Protein AF-A0AA37K7Q9-F1 (afdb_monomer)

Foldseek 3Di:
DDPVVVVVVVVVVVVVVVCCVVPPAPDDDLLPAAEEEEDEQDDPLLVLQVVQLVVLVRDNYEYEYQQHDNVVVVVCVVPDPHHYDYDPHRPDLCSCVPDPVCVVRVPHHHHYYYSRPHDDPPDDSCVSVVVPDD

Radius of gyration: 17.42 Å; Cα contacts (8 Å, |Δi|>4): 157; chains: 1; bounding box: 38×37×41 Å

pLDDT: mean 93.73, std 6.98, range [57.12, 98.81]

Secondary structure (DSSP, 8-state):
--HHHHHHHHHHHHHHHHHHHHS--S--SGGGS-EEEEESS--HHHHHHHHHHHHTT---EEEEE-S---HHHHHHHHH-SSEEEE-SS--GGGHHHHSTTHHHHTTS--EEEETT-PPPTTS-TTHHHHHH--

Mean predicted aligned error: 4.62 Å

Sequence (134 aa):
MSIFKTLTCNIGSYYYFLREIISPSLIRDAKEIPIIINNFNRLTTLRLLTETLTACGYTNIYILDNASTYPPLLEYYKTCPFTVFHLNQNLGFKALWESPLKKRFCNDYYIYTDSDVIPSDYCPKDFIDYFLKN

Solvent-accessible surface area (backbone atoms only — not comparable to full-atom values): 7872 Å² total; per-residue (Å²): 133,61,68,70,58,56,52,53,50,51,53,51,50,52,50,52,55,52,45,42,74,79,56,59,72,87,72,87,50,58,57,66,41,38,37,40,29,46,32,63,69,57,46,70,43,31,50,52,32,54,52,52,42,43,76,49,67,45,73,43,52,34,38,36,34,36,45,57,80,45,65,72,46,58,56,45,63,76,70,51,97,54,56,70,46,78,37,96,51,68,55,66,97,48,37,58,71,79,36,82,54,29,79,75,50,68,82,52,75,60,46,78,44,58,36,71,71,58,82,57,93,85,53,65,69,56,54,56,48,62,70,66,60,125

Nearest PDB structures (foldseek):
  8vh8-assembly3_C  TM=4.321E-01  e=1.829E-02  Pasteurella multocida
  8vh8-assembly4_D  TM=4.097E-01  e=9.401E-03  Pasteurella multocida
  8vh8-assembly1_A  TM=4.206E-01  e=2.089E-02  Pasteurella multocida
  3lou-assembly1_A  TM=6.012E-01  e=7.101E-01  Burkholderia mallei ATCC 23344
  4uvh-assembly1_D  TM=3.704E-01  e=8.899E+00  Mycobacterium tuberculosis H37Rv

Organism: NCBI:txid46503

Structure (mmCIF, N/CA/C/O backbone):
data_AF-A0AA37K7Q9-F1
#
_entry.id   AF-A0AA37K7Q9-F1
#
loop_
_atom_site.group_PDB
_atom_site.id
_atom_site.type_symbol
_atom_site.label_atom_id
_atom_site.label_alt_id
_atom_site.label_comp_id
_atom_site.label_asym_id
_atom_site.label_entity_id
_atom_site.label_seq_id
_atom_site.pdbx_PDB_ins_code
_atom_site.Cartn_x
_atom_site.Cartn_y
_atom_site.Cartn_z
_atom_site.occupancy
_atom_site.B_iso_or_equiv
_atom_site.auth_seq_id
_atom_site.auth_comp_id
_atom_site.auth_asym_id
_atom_site.auth_atom_id
_atom_site.pdbx_PDB_model_num
ATOM 1 N N . MET A 1 1 ? 13.366 28.673 19.946 1.00 58.59 1 MET A N 1
ATOM 2 C CA . MET A 1 1 ? 12.796 27.314 20.101 1.00 58.59 1 MET A CA 1
ATOM 3 C C . MET A 1 1 ? 12.665 27.044 21.602 1.00 58.59 1 MET A C 1
ATOM 5 O O . MET A 1 1 ? 13.666 27.177 22.288 1.00 58.59 1 MET A O 1
ATOM 9 N N . SER A 1 2 ? 11.462 26.813 22.139 1.00 76.69 2 SER A N 1
ATOM 10 C CA . SER A 1 2 ? 11.224 26.757 23.599 1.00 76.69 2 SER A CA 1
ATOM 11 C C . SER A 1 2 ? 11.864 25.521 24.252 1.00 76.69 2 SER A C 1
ATOM 13 O O . SER A 1 2 ? 11.675 24.415 23.752 1.00 76.69 2 SER A O 1
ATOM 15 N N . ILE A 1 3 ? 12.566 25.697 25.378 1.00 76.31 3 ILE A N 1
ATOM 16 C CA . ILE A 1 3 ? 13.225 24.635 26.175 1.00 76.31 3 ILE A CA 1
ATOM 17 C C . ILE A 1 3 ? 12.259 23.482 26.502 1.00 76.31 3 ILE A C 1
ATOM 19 O O . ILE A 1 3 ? 12.634 22.312 26.441 1.00 76.31 3 ILE A O 1
ATOM 23 N N . PHE A 1 4 ? 10.986 23.799 26.755 1.00 73.12 4 PHE A N 1
ATOM 24 C CA . PHE A 1 4 ? 9.930 22.813 27.004 1.00 73.12 4 PHE A CA 1
ATOM 25 C C . PHE A 1 4 ? 9.680 21.879 25.812 1.00 73.12 4 PHE A C 1
ATOM 27 O O . PHE A 1 4 ? 9.416 20.689 25.995 1.00 73.12 4 PHE A O 1
ATOM 34 N N . LYS A 1 5 ? 9.795 22.392 24.582 1.00 75.31 5 LYS A N 1
ATOM 35 C CA . LYS A 1 5 ? 9.646 21.584 23.365 1.00 75.31 5 LYS A CA 1
ATOM 36 C C . LYS A 1 5 ? 10.817 20.610 23.220 1.00 75.31 5 LYS A C 1
ATOM 38 O O . LYS A 1 5 ? 10.605 19.448 22.910 1.00 75.31 5 LYS A O 1
ATOM 43 N N . THR A 1 6 ? 12.036 21.056 23.516 1.00 78.44 6 THR A N 1
ATOM 44 C CA . THR A 1 6 ? 13.223 20.190 23.483 1.00 78.44 6 THR A CA 1
ATOM 45 C C . THR A 1 6 ? 13.133 19.073 24.525 1.00 78.44 6 THR A C 1
ATOM 47 O O . THR A 1 6 ? 13.386 17.916 24.205 1.00 78.44 6 THR A O 1
ATOM 50 N N . LEU A 1 7 ? 12.709 19.391 25.752 1.00 80.31 7 LEU A N 1
ATOM 51 C CA . LEU A 1 7 ? 12.589 18.401 26.824 1.00 80.31 7 LEU A CA 1
ATOM 52 C C . LEU A 1 7 ? 11.539 17.324 26.507 1.00 80.31 7 LEU A C 1
ATOM 54 O O . LEU A 1 7 ? 11.808 16.135 26.654 1.00 80.31 7 LEU A O 1
ATOM 58 N N . THR A 1 8 ? 10.361 17.731 26.027 1.00 85.06 8 THR A N 1
ATOM 59 C CA . THR A 1 8 ? 9.290 16.796 25.640 1.00 85.06 8 THR A CA 1
ATOM 60 C C . THR A 1 8 ? 9.693 15.910 24.460 1.00 85.06 8 THR A C 1
ATOM 62 O O . THR A 1 8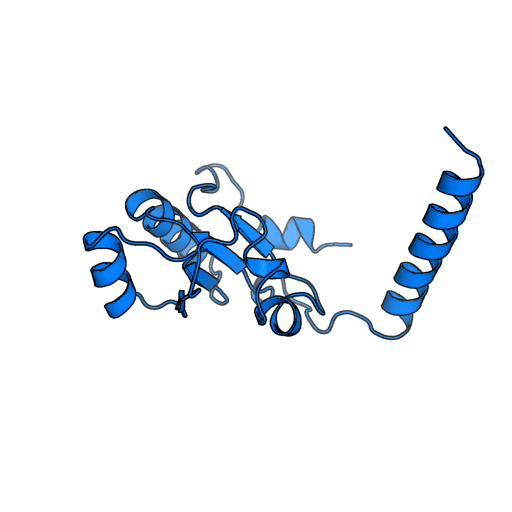 ? 9.438 14.706 24.494 1.00 85.06 8 THR A O 1
ATOM 65 N N . CYS A 1 9 ? 10.395 16.458 23.462 1.00 83.38 9 CYS A N 1
ATOM 66 C CA . CYS A 1 9 ? 10.970 15.669 22.369 1.00 83.38 9 CYS A CA 1
ATOM 67 C C . CYS A 1 9 ? 12.005 14.647 22.866 1.00 83.38 9 CYS A C 1
ATOM 69 O O . CYS A 1 9 ? 11.974 13.501 22.425 1.00 83.38 9 CYS A O 1
ATOM 71 N N . ASN A 1 10 ? 12.880 15.025 23.804 1.00 87.25 10 ASN A N 1
ATOM 72 C CA . ASN A 1 10 ? 13.909 14.127 24.339 1.00 87.25 10 ASN A CA 1
ATOM 73 C C . ASN A 1 10 ? 13.308 12.955 25.125 1.00 87.25 10 ASN A C 1
ATOM 75 O O . ASN A 1 10 ? 13.730 11.816 24.937 1.00 87.25 10 ASN A O 1
ATOM 79 N N . ILE A 1 11 ? 12.295 13.215 25.958 1.00 90.81 11 ILE A N 1
ATOM 80 C CA . ILE A 1 11 ? 11.577 12.163 26.696 1.00 90.81 11 ILE A CA 1
ATOM 81 C C . ILE A 1 11 ? 10.876 11.213 25.718 1.00 90.81 11 ILE A C 1
ATOM 83 O O . ILE A 1 11 ? 10.979 9.997 25.864 1.00 90.81 11 ILE A O 1
ATOM 87 N N . GLY A 1 12 ? 10.203 11.758 24.699 1.00 88.56 12 GLY A N 1
ATOM 88 C CA . GLY A 1 12 ? 9.560 10.955 23.659 1.00 88.56 12 GLY A CA 1
ATOM 89 C C . GLY A 1 12 ? 10.560 10.084 22.897 1.00 88.56 12 GLY A C 1
ATOM 90 O O . GLY A 1 12 ? 10.322 8.894 22.723 1.00 88.56 12 GLY A O 1
ATOM 91 N N . SER A 1 13 ? 11.703 10.651 22.503 1.00 89.50 13 SER A N 1
ATOM 92 C CA . SER A 1 13 ? 12.783 9.917 21.834 1.00 89.50 13 SER A CA 1
ATOM 93 C C . SER A 1 13 ? 13.301 8.760 22.695 1.00 89.50 13 SER A C 1
ATOM 95 O O . SER A 1 13 ? 13.351 7.620 22.237 1.00 89.50 13 SER A O 1
ATOM 97 N N . TYR A 1 14 ? 13.586 9.022 23.975 1.00 91.50 14 TYR A N 1
ATOM 98 C CA . TYR A 1 14 ? 14.049 7.992 24.905 1.00 91.50 14 TYR A CA 1
ATOM 99 C C . TYR A 1 14 ? 13.007 6.886 25.126 1.00 91.50 14 TYR A C 1
ATOM 101 O O . TYR A 1 14 ? 13.358 5.710 25.179 1.00 91.50 14 TYR A O 1
ATOM 109 N N . TYR A 1 15 ? 11.719 7.240 25.187 1.00 90.62 15 TYR A N 1
ATOM 110 C CA . TYR A 1 15 ? 10.629 6.265 25.238 1.00 90.62 15 TYR A CA 1
ATOM 111 C C . TYR A 1 15 ? 10.625 5.336 24.015 1.00 90.62 15 TYR A C 1
ATOM 113 O O . TYR A 1 15 ? 10.521 4.121 24.183 1.00 90.62 15 TYR A O 1
ATOM 121 N N . TYR A 1 16 ? 10.765 5.874 22.798 1.00 87.12 16 TYR A N 1
ATOM 122 C CA . TYR A 1 16 ? 10.807 5.051 21.585 1.00 87.12 16 TYR A CA 1
ATOM 123 C C . TYR A 1 16 ? 12.052 4.162 21.529 1.00 87.12 16 TYR A C 1
ATOM 125 O O . TYR A 1 16 ? 11.921 2.985 21.206 1.00 87.12 16 TYR A O 1
ATOM 133 N N . PHE A 1 17 ? 13.212 4.685 21.932 1.00 89.44 17 PHE A N 1
ATOM 134 C CA . PHE A 1 17 ? 14.445 3.905 22.048 1.00 89.44 17 PHE A CA 1
ATOM 135 C C . PHE A 1 17 ? 14.287 2.719 23.013 1.00 89.44 17 PHE A C 1
ATOM 137 O O . PHE A 1 17 ? 14.593 1.580 22.668 1.00 89.44 17 PHE A O 1
ATOM 144 N N . LEU A 1 18 ? 13.745 2.952 24.214 1.00 92.44 18 LEU A N 1
ATOM 145 C CA . LEU A 1 18 ? 13.491 1.871 25.171 1.00 92.44 18 LEU A CA 1
ATOM 146 C C . LEU A 1 18 ? 12.447 0.873 24.659 1.00 92.44 18 LEU A C 1
ATOM 148 O O . LEU A 1 18 ? 12.608 -0.331 24.851 1.00 92.44 18 LEU A O 1
ATOM 152 N N . ARG A 1 19 ? 11.385 1.352 24.002 1.00 87.44 19 ARG A N 1
ATOM 153 C CA . ARG A 1 19 ? 10.369 0.485 23.393 1.00 87.44 19 ARG A CA 1
ATOM 154 C C . ARG A 1 19 ? 10.986 -0.443 22.348 1.00 87.44 19 ARG A C 1
ATOM 156 O O . ARG A 1 19 ? 10.620 -1.611 22.325 1.00 87.44 19 ARG A O 1
ATOM 163 N N . GLU A 1 20 ? 11.900 0.051 21.520 1.00 86.81 20 GLU A N 1
ATOM 164 C CA . GLU A 1 20 ? 12.589 -0.753 20.505 1.00 86.81 20 GLU A CA 1
ATOM 165 C C . GLU A 1 20 ? 13.457 -1.854 21.132 1.00 86.81 20 GLU A C 1
ATOM 167 O O . GLU A 1 20 ? 13.436 -2.990 20.667 1.00 86.81 20 GLU A O 1
ATOM 172 N N . ILE A 1 21 ? 14.136 -1.563 22.248 1.00 89.19 21 ILE A N 1
ATOM 173 C CA . ILE A 1 21 ? 14.900 -2.572 23.003 1.00 89.19 21 ILE A CA 1
ATOM 174 C C . ILE A 1 21 ? 13.976 -3.646 23.598 1.00 89.19 21 ILE A C 1
ATOM 176 O O . ILE A 1 21 ? 14.298 -4.833 23.570 1.00 89.19 21 ILE A O 1
ATOM 180 N N . ILE A 1 22 ? 12.837 -3.239 24.166 1.00 91.69 22 ILE A N 1
ATOM 181 C CA . ILE A 1 22 ? 11.906 -4.143 24.865 1.00 91.69 22 ILE A CA 1
ATOM 182 C C . ILE A 1 22 ? 11.046 -4.948 23.878 1.00 91.69 22 ILE A C 1
ATOM 184 O O . ILE A 1 22 ? 10.609 -6.058 24.181 1.00 91.69 22 ILE A O 1
ATOM 188 N N . SER A 1 23 ? 10.751 -4.389 22.710 1.00 88.25 23 SER A N 1
ATOM 189 C CA . SER A 1 23 ? 9.870 -4.970 21.696 1.00 88.25 23 SER A CA 1
ATOM 190 C C . SER A 1 23 ? 10.467 -4.737 20.309 1.00 88.25 23 SER A C 1
ATOM 192 O O . SER A 1 23 ? 9.961 -3.892 19.564 1.00 88.25 23 SER A O 1
ATOM 194 N N . PRO A 1 24 ? 11.556 -5.453 19.973 1.00 88.81 24 PRO A N 1
ATOM 195 C CA . PRO A 1 24 ? 12.191 -5.325 18.671 1.00 88.81 24 PRO A CA 1
ATOM 196 C C . PRO A 1 24 ? 11.243 -5.778 17.561 1.00 88.81 24 PRO A C 1
ATOM 198 O O . PRO A 1 24 ? 10.361 -6.612 17.784 1.00 88.81 24 PRO A O 1
ATOM 201 N N . SER A 1 25 ? 11.468 -5.252 16.357 1.00 89.12 25 SER A N 1
ATOM 202 C CA . SER A 1 25 ? 10.727 -5.655 15.162 1.00 89.12 25 SER A CA 1
ATOM 203 C C . SER A 1 25 ? 10.787 -7.173 14.955 1.00 89.12 25 SER A C 1
ATOM 205 O O . SER A 1 25 ? 11.837 -7.811 15.126 1.00 89.12 25 SER A O 1
ATOM 207 N N . LEU A 1 26 ? 9.642 -7.749 14.592 1.00 89.12 26 LEU A N 1
ATOM 208 C CA . LEU A 1 26 ? 9.548 -9.148 14.180 1.00 89.12 26 LEU A CA 1
ATOM 209 C C . LEU A 1 26 ? 9.934 -9.327 12.710 1.00 89.12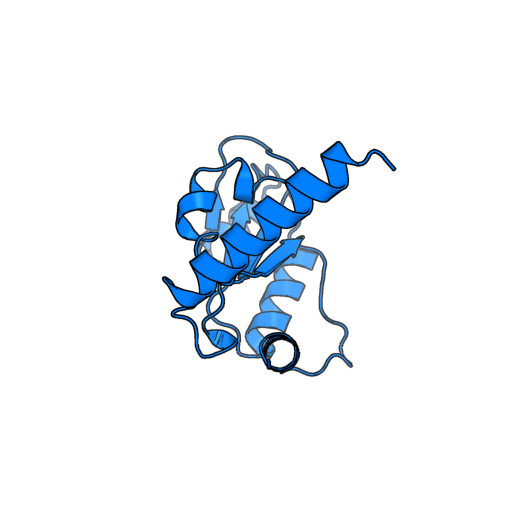 26 LEU A C 1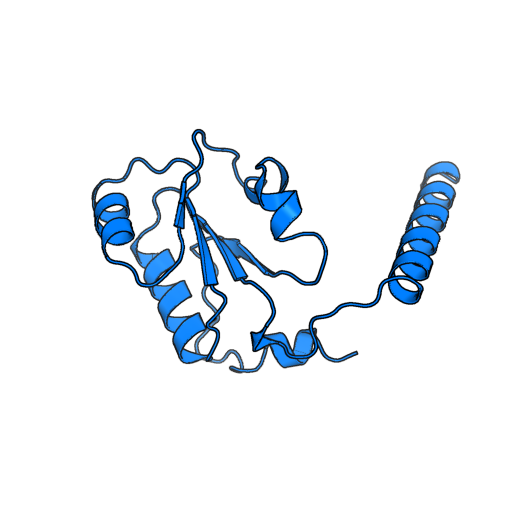
ATOM 211 O O . LEU A 1 26 ? 10.305 -10.433 12.324 1.00 89.12 26 LEU A O 1
ATOM 215 N N . ILE A 1 27 ? 9.868 -8.251 11.923 1.00 91.94 27 ILE A N 1
ATOM 216 C CA . ILE A 1 27 ? 10.200 -8.239 10.502 1.00 91.94 27 ILE A CA 1
ATOM 217 C C . ILE A 1 27 ? 11.720 -8.281 10.341 1.00 91.94 27 ILE A C 1
ATOM 219 O O . ILE A 1 27 ? 12.447 -7.447 10.889 1.00 91.94 27 ILE A O 1
ATOM 223 N N . ARG A 1 28 ? 12.209 -9.275 9.595 1.00 90.19 28 ARG A N 1
ATOM 224 C CA . ARG A 1 28 ? 13.651 -9.463 9.343 1.00 90.19 28 ARG A CA 1
ATOM 225 C C . ARG A 1 28 ? 14.033 -9.244 7.890 1.00 90.19 28 ARG A C 1
ATOM 227 O O . ARG A 1 28 ? 15.195 -8.951 7.620 1.00 90.19 28 ARG A O 1
ATOM 234 N N . ASP A 1 29 ? 13.067 -9.361 6.989 1.00 93.06 29 ASP A N 1
ATOM 235 C CA . ASP A 1 29 ? 13.262 -9.228 5.552 1.00 93.06 29 ASP A CA 1
ATOM 236 C C . ASP A 1 29 ? 12.416 -8.075 4.993 1.00 93.06 29 ASP A C 1
ATOM 238 O O . ASP A 1 29 ? 11.265 -7.867 5.383 1.00 93.06 29 ASP A O 1
ATOM 242 N N . ALA A 1 30 ? 12.976 -7.317 4.050 1.00 93.31 30 ALA A N 1
ATOM 243 C CA . ALA A 1 30 ? 12.293 -6.194 3.415 1.00 93.31 30 ALA A CA 1
ATOM 244 C C . ALA A 1 30 ? 10.988 -6.604 2.713 1.00 93.31 30 ALA A C 1
ATOM 246 O O . ALA A 1 30 ? 10.046 -5.812 2.641 1.00 93.31 30 ALA A O 1
ATOM 247 N N . LYS A 1 31 ? 10.909 -7.839 2.207 1.00 94.06 31 LYS A N 1
ATOM 248 C CA . LYS A 1 31 ? 9.725 -8.384 1.531 1.00 94.06 31 LYS A CA 1
ATOM 249 C C . LYS A 1 31 ? 8.584 -8.712 2.495 1.00 94.06 31 LYS A C 1
ATOM 251 O O . LYS A 1 31 ? 7.442 -8.814 2.048 1.00 94.06 31 LYS A O 1
ATOM 256 N N . GLU A 1 32 ? 8.861 -8.840 3.793 1.00 95.31 32 GLU A N 1
ATOM 257 C CA . GLU A 1 32 ? 7.835 -9.035 4.825 1.00 95.31 32 GLU A CA 1
ATOM 258 C C . GLU A 1 32 ? 7.114 -7.723 5.173 1.00 95.31 32 GLU A C 1
ATOM 260 O O . GLU A 1 32 ? 5.974 -7.760 5.647 1.00 95.31 32 GLU A O 1
ATOM 265 N N . ILE A 1 33 ? 7.733 -6.564 4.908 1.00 96.94 33 ILE A N 1
ATOM 266 C CA . ILE A 1 33 ? 7.161 -5.255 5.242 1.00 96.94 33 ILE A CA 1
ATOM 267 C C . ILE A 1 33 ? 5.859 -5.039 4.449 1.00 96.94 33 ILE A C 1
ATOM 269 O O . ILE A 1 33 ? 5.875 -5.067 3.215 1.00 96.94 33 ILE A O 1
ATOM 273 N N . PRO A 1 34 ? 4.715 -4.797 5.116 1.00 97.94 34 PRO A N 1
ATOM 274 C CA . PRO A 1 34 ? 3.464 -4.513 4.430 1.00 97.94 34 PRO A CA 1
ATOM 275 C C . PRO A 1 34 ? 3.534 -3.166 3.706 1.00 97.94 34 PRO A C 1
ATOM 277 O O . PRO A 1 34 ? 3.919 -2.152 4.294 1.00 97.94 34 PRO A O 1
ATOM 280 N N . ILE A 1 35 ? 3.094 -3.145 2.448 1.00 98.50 35 ILE A N 1
ATOM 281 C CA . ILE A 1 35 ? 2.958 -1.936 1.630 1.00 98.50 35 ILE A CA 1
ATOM 282 C C . ILE A 1 35 ? 1.478 -1.579 1.546 1.00 98.50 35 ILE A C 1
ATOM 284 O O . ILE A 1 35 ? 0.690 -2.307 0.948 1.00 98.50 35 ILE A O 1
ATOM 288 N N . ILE A 1 36 ? 1.095 -0.459 2.150 1.00 98.69 36 ILE A N 1
ATOM 289 C CA . ILE A 1 36 ? -0.272 0.049 2.175 1.00 98.69 36 ILE A CA 1
ATOM 290 C C . ILE A 1 36 ? -0.364 1.213 1.191 1.00 98.69 36 ILE A C 1
ATOM 292 O O . ILE A 1 36 ? 0.253 2.260 1.388 1.00 98.69 36 ILE A O 1
ATOM 296 N N . ILE A 1 37 ? -1.164 1.031 0.145 1.00 98.75 37 ILE A N 1
ATOM 297 C CA . ILE A 1 37 ? -1.383 2.028 -0.901 1.00 98.75 37 ILE A CA 1
ATOM 298 C C . ILE A 1 37 ? -2.696 2.756 -0.621 1.00 98.75 37 ILE A C 1
ATOM 300 O O . ILE A 1 37 ? -3.765 2.154 -0.721 1.00 98.75 37 ILE A O 1
ATOM 304 N N . ASN A 1 38 ? -2.637 4.046 -0.298 1.00 98.75 38 ASN A N 1
ATOM 305 C CA . ASN A 1 38 ? -3.826 4.890 -0.205 1.00 98.75 38 ASN A CA 1
ATOM 306 C C . ASN A 1 38 ? -4.311 5.253 -1.611 1.00 98.75 38 ASN A C 1
ATOM 308 O O . ASN A 1 38 ? -3.564 5.840 -2.399 1.00 98.75 38 ASN A O 1
ATOM 312 N N . ASN A 1 39 ? -5.560 4.918 -1.929 1.00 98.75 39 ASN A N 1
ATOM 313 C CA . ASN A 1 39 ? -6.127 5.186 -3.241 1.00 98.75 39 ASN A CA 1
ATOM 314 C C . ASN A 1 39 ? -7.488 5.879 -3.159 1.00 98.75 39 ASN A C 1
ATOM 316 O O . ASN A 1 39 ? -8.375 5.440 -2.435 1.00 98.75 39 ASN A O 1
ATOM 320 N N . PHE A 1 40 ? -7.678 6.917 -3.972 1.00 98.56 40 PHE A N 1
ATOM 321 C CA . PHE A 1 40 ? -8.975 7.551 -4.195 1.00 98.56 40 PHE A CA 1
ATOM 322 C C . PHE A 1 40 ? -9.154 7.826 -5.687 1.00 98.56 40 PHE A C 1
ATOM 324 O O . PHE A 1 40 ? -8.529 8.731 -6.241 1.00 98.56 40 PHE A O 1
ATOM 331 N N . ASN A 1 41 ? -10.015 7.051 -6.347 1.00 98.38 41 ASN A N 1
ATOM 332 C CA . ASN A 1 41 ? -10.363 7.218 -7.760 1.00 98.38 41 ASN A CA 1
ATOM 333 C C . ASN A 1 41 ? -9.176 7.155 -8.750 1.00 98.38 41 ASN A C 1
ATOM 335 O O . ASN A 1 41 ? -9.303 7.633 -9.880 1.00 98.38 41 ASN A O 1
ATOM 339 N N . ARG A 1 42 ? -8.035 6.540 -8.391 1.00 98.38 42 ARG A N 1
ATOM 340 C CA . ARG A 1 42 ? -6.936 6.278 -9.336 1.00 98.38 42 ARG A CA 1
ATOM 341 C C . ARG A 1 42 ? -6.898 4.808 -9.734 1.00 98.38 42 ARG A C 1
ATOM 343 O O . ARG A 1 42 ? -6.791 3.925 -8.892 1.00 98.38 42 ARG A O 1
ATOM 350 N N . LEU A 1 43 ? -6.984 4.552 -11.038 1.00 98.56 43 LEU A N 1
ATOM 351 C CA . LEU A 1 43 ? -6.879 3.205 -11.605 1.00 98.56 43 LEU A CA 1
ATOM 352 C C . LEU A 1 43 ? -5.537 2.994 -12.306 1.00 98.56 43 LEU A C 1
ATOM 354 O O . LEU A 1 43 ? -4.805 2.073 -11.966 1.00 98.56 43 LEU A O 1
ATOM 358 N N . THR A 1 44 ? -5.206 3.844 -13.278 1.00 98.38 44 THR A N 1
ATOM 359 C CA . THR A 1 44 ? -4.028 3.646 -14.135 1.00 98.38 44 THR A CA 1
ATOM 360 C C . THR A 1 44 ? -2.726 3.665 -13.342 1.00 98.38 44 THR A C 1
ATOM 362 O O . THR A 1 44 ? -1.910 2.761 -13.484 1.00 98.38 44 THR A O 1
ATOM 365 N N . THR A 1 45 ? -2.546 4.663 -12.475 1.00 98.38 45 THR A N 1
ATOM 366 C CA . THR A 1 45 ? -1.335 4.788 -11.653 1.00 98.38 45 THR A CA 1
ATOM 367 C C . THR A 1 45 ? -1.267 3.708 -10.582 1.00 98.38 45 THR A C 1
ATOM 369 O O . THR A 1 45 ? -0.200 3.142 -10.378 1.00 98.38 45 THR A O 1
ATOM 372 N N . LEU A 1 46 ? -2.409 3.352 -9.978 1.00 98.69 46 LEU A N 1
ATOM 373 C CA . LEU A 1 46 ? -2.498 2.250 -9.021 1.00 98.69 46 LEU A CA 1
ATOM 374 C C . LEU A 1 46 ? -2.002 0.950 -9.656 1.00 98.69 46 LEU A C 1
ATOM 376 O O . LEU A 1 46 ? -1.169 0.266 -9.072 1.00 98.69 46 LEU A O 1
ATOM 380 N N . ARG A 1 47 ? -2.501 0.624 -10.854 1.00 98.44 47 ARG A N 1
ATOM 381 C CA . ARG A 1 47 ? -2.085 -0.576 -11.586 1.00 98.44 47 ARG A CA 1
ATOM 382 C C . ARG A 1 47 ? -0.589 -0.566 -11.848 1.00 98.44 47 ARG A C 1
ATOM 384 O O . ARG A 1 47 ? 0.078 -1.517 -11.456 1.00 98.44 47 ARG A O 1
ATOM 391 N N . LEU A 1 48 ? -0.069 0.531 -12.398 1.00 98.19 48 LEU A N 1
ATOM 392 C CA . LEU A 1 48 ? 1.358 0.670 -12.675 1.00 98.19 48 LEU A CA 1
ATOM 393 C C . LEU A 1 48 ? 2.204 0.506 -11.403 1.00 98.19 48 LEU A C 1
ATOM 395 O O . LEU A 1 48 ? 3.155 -0.265 -11.403 1.00 98.19 48 LEU A O 1
ATOM 399 N N . LEU A 1 49 ? 1.821 1.151 -10.297 1.00 98.44 49 LEU A N 1
ATOM 400 C CA . LEU A 1 49 ? 2.495 1.001 -9.007 1.00 98.44 49 LEU A CA 1
ATOM 401 C C . LEU A 1 49 ? 2.501 -0.460 -8.547 1.00 98.44 49 LEU A C 1
ATOM 403 O O . LEU A 1 49 ? 3.551 -1.000 -8.204 1.00 98.44 49 LEU A O 1
ATOM 407 N N . THR A 1 50 ? 1.338 -1.114 -8.551 1.00 98.19 50 THR A N 1
ATOM 408 C CA . THR A 1 50 ? 1.225 -2.504 -8.096 1.00 98.19 50 THR A CA 1
ATOM 409 C C . THR A 1 50 ? 1.982 -3.484 -8.992 1.00 98.19 50 THR A C 1
ATOM 411 O O . THR A 1 50 ? 2.592 -4.422 -8.480 1.00 98.19 50 THR A O 1
ATOM 414 N N . GLU A 1 51 ? 2.002 -3.254 -10.307 1.00 97.00 51 GLU A N 1
ATOM 415 C CA . GLU A 1 51 ? 2.760 -4.048 -11.278 1.00 97.00 51 GLU A CA 1
ATOM 416 C C . GLU A 1 51 ? 4.271 -3.876 -11.049 1.00 97.00 51 GLU A C 1
ATOM 418 O O . GLU A 1 5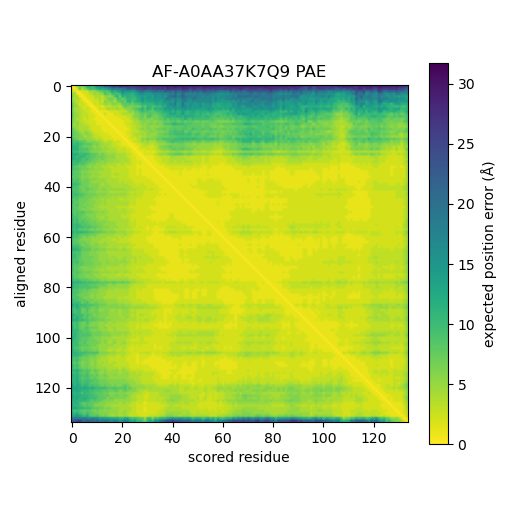1 ? 4.982 -4.875 -10.937 1.00 97.00 51 GLU A O 1
ATOM 423 N N . THR A 1 52 ? 4.753 -2.640 -10.861 1.00 96.94 52 THR A N 1
ATOM 424 C CA . THR A 1 52 ? 6.163 -2.354 -10.546 1.00 96.94 52 THR A CA 1
ATOM 425 C C . THR A 1 52 ? 6.593 -3.000 -9.229 1.00 96.94 52 THR A C 1
ATOM 427 O O . THR A 1 52 ? 7.614 -3.686 -9.185 1.00 96.94 52 THR A O 1
ATOM 430 N N . LEU A 1 53 ? 5.804 -2.855 -8.160 1.00 96.88 53 LEU A N 1
ATOM 431 C CA . LEU A 1 53 ? 6.114 -3.469 -6.864 1.00 96.88 53 LEU A CA 1
ATOM 432 C C . LEU A 1 53 ? 6.136 -5.004 -6.951 1.00 96.88 53 LEU A C 1
ATOM 434 O O . LEU A 1 53 ? 7.054 -5.639 -6.427 1.00 96.88 53 LEU A O 1
ATOM 438 N N . THR A 1 54 ? 5.183 -5.598 -7.671 1.00 96.44 54 THR A N 1
ATOM 439 C CA . THR A 1 54 ? 5.146 -7.051 -7.900 1.00 96.44 54 THR A CA 1
ATOM 440 C C . THR A 1 54 ? 6.364 -7.513 -8.709 1.00 96.44 54 THR A C 1
ATOM 442 O O . THR A 1 54 ? 6.987 -8.518 -8.370 1.00 96.44 54 THR A O 1
ATOM 445 N N . ALA A 1 55 ? 6.773 -6.756 -9.732 1.00 94.94 55 ALA A N 1
ATOM 446 C CA . ALA A 1 55 ? 7.968 -7.041 -10.532 1.00 94.94 55 ALA A CA 1
ATOM 447 C C . ALA A 1 55 ? 9.285 -6.899 -9.740 1.00 94.94 55 ALA A C 1
ATOM 449 O O . ALA A 1 55 ? 10.297 -7.513 -10.098 1.00 94.94 55 ALA A O 1
ATOM 450 N N . CYS A 1 56 ? 9.282 -6.122 -8.654 1.00 93.62 56 CYS A N 1
ATOM 451 C CA . CYS A 1 56 ? 10.363 -6.058 -7.666 1.00 93.62 56 CYS A CA 1
ATOM 452 C C . CYS A 1 56 ? 10.289 -7.179 -6.607 1.00 93.62 56 CYS A C 1
ATOM 454 O O . CYS A 1 56 ? 11.118 -7.215 -5.694 1.00 93.62 56 CYS A O 1
ATOM 456 N N . GLY A 1 57 ? 9.322 -8.095 -6.706 1.00 94.75 57 GLY A N 1
ATOM 457 C CA . GLY A 1 57 ? 9.169 -9.246 -5.814 1.00 94.75 57 GLY A CA 1
ATOM 458 C C . GLY A 1 57 ? 8.442 -8.947 -4.501 1.00 94.75 57 GLY A C 1
ATOM 459 O O . GLY A 1 57 ? 8.494 -9.775 -3.596 1.00 94.75 57 GLY A O 1
ATOM 460 N N . TYR A 1 58 ? 7.787 -7.788 -4.364 1.00 95.81 58 TYR A N 1
ATOM 461 C CA . TYR A 1 58 ? 6.977 -7.490 -3.180 1.00 95.81 58 TYR A CA 1
ATOM 462 C C . TYR A 1 58 ? 5.601 -8.148 -3.297 1.00 95.81 58 TYR A C 1
ATOM 464 O O . TYR A 1 58 ? 4.900 -7.969 -4.291 1.00 95.81 58 TYR A O 1
ATOM 472 N N . THR A 1 59 ? 5.208 -8.897 -2.268 1.00 95.50 59 THR A N 1
ATOM 473 C CA . THR A 1 59 ? 3.945 -9.656 -2.243 1.00 95.50 59 THR A CA 1
ATOM 474 C C . THR A 1 59 ? 2.974 -9.159 -1.175 1.00 95.50 59 THR A C 1
ATOM 476 O O . THR A 1 59 ? 1.765 -9.327 -1.321 1.00 95.50 59 THR A O 1
ATOM 479 N N . ASN A 1 60 ? 3.470 -8.497 -0.124 1.00 97.00 60 ASN A N 1
ATOM 480 C CA . ASN A 1 60 ? 2.669 -8.010 1.000 1.00 97.00 60 ASN A CA 1
ATOM 481 C C . ASN A 1 60 ? 2.017 -6.642 0.703 1.00 97.00 60 ASN A C 1
ATOM 483 O O . ASN A 1 60 ? 2.218 -5.668 1.428 1.00 97.00 60 ASN A O 1
ATOM 487 N N . ILE A 1 61 ? 1.279 -6.553 -0.409 1.00 98.44 61 ILE A N 1
ATOM 488 C CA . ILE A 1 61 ? 0.686 -5.310 -0.922 1.00 98.44 61 ILE A CA 1
ATOM 489 C C . ILE A 1 61 ? -0.807 -5.254 -0.575 1.00 98.44 61 ILE A C 1
ATOM 491 O O . ILE A 1 61 ? -1.584 -6.147 -0.921 1.00 98.44 61 ILE A O 1
ATOM 495 N N . TYR A 1 62 ? -1.213 -4.161 0.064 1.00 98.69 62 TYR A N 1
ATOM 496 C CA . TYR A 1 62 ? -2.586 -3.875 0.463 1.00 98.69 62 TYR A CA 1
ATOM 497 C C . TYR A 1 62 ? -3.049 -2.560 -0.146 1.00 98.69 62 TYR A C 1
ATOM 499 O O . TYR A 1 62 ? -2.329 -1.561 -0.124 1.00 98.69 62 TYR A O 1
ATOM 507 N N . ILE A 1 63 ? -4.285 -2.538 -0.630 1.00 98.81 63 ILE A N 1
ATOM 508 C CA . ILE A 1 63 ? -4.910 -1.324 -1.147 1.00 98.81 63 ILE A CA 1
ATOM 509 C C . ILE A 1 63 ? -5.885 -0.811 -0.094 1.00 98.81 63 ILE A C 1
ATOM 511 O O . ILE A 1 63 ? -6.761 -1.538 0.369 1.00 98.81 63 ILE A O 1
ATOM 515 N N . LEU A 1 64 ? -5.734 0.451 0.278 1.00 98.62 64 LEU A N 1
ATOM 516 C CA . LEU A 1 64 ? -6.677 1.184 1.100 1.00 98.62 64 LEU A CA 1
ATOM 517 C C . LEU A 1 64 ? -7.534 2.055 0.184 1.00 98.62 64 LEU A C 1
ATOM 519 O O . LEU A 1 64 ? -7.100 3.115 -0.264 1.00 98.62 64 LEU A O 1
ATOM 523 N N . ASP A 1 65 ? -8.742 1.586 -0.110 1.00 98.62 65 ASP A N 1
ATOM 524 C CA . ASP A 1 65 ? -9.694 2.322 -0.926 1.00 98.62 65 ASP A CA 1
ATOM 525 C C . ASP A 1 65 ? -10.396 3.393 -0.085 1.00 98.62 65 ASP A C 1
ATOM 527 O O . ASP A 1 65 ? -11.223 3.109 0.784 1.00 98.62 65 ASP A O 1
ATOM 531 N N . ASN A 1 66 ? -10.055 4.646 -0.350 1.00 98.38 66 ASN A N 1
ATOM 532 C CA . ASN A 1 66 ? -10.436 5.811 0.433 1.00 98.38 66 ASN A CA 1
ATOM 533 C C . ASN A 1 66 ? -11.809 6.363 0.012 1.00 98.38 66 ASN A C 1
ATOM 535 O O . ASN A 1 66 ? -11.956 7.546 -0.299 1.00 98.38 66 ASN A O 1
ATOM 539 N N . ALA A 1 67 ? -12.802 5.469 -0.022 1.00 98.31 67 ALA A N 1
ATOM 540 C CA . ALA A 1 67 ? -14.171 5.699 -0.484 1.00 98.31 67 ALA A CA 1
ATOM 541 C C . ALA A 1 67 ? -14.267 6.155 -1.953 1.00 98.31 67 ALA A C 1
ATOM 543 O O . ALA A 1 67 ? -14.900 7.167 -2.266 1.00 98.31 67 ALA A O 1
ATOM 544 N N . SER A 1 68 ? -13.629 5.414 -2.865 1.00 98.56 68 SER A N 1
ATOM 545 C CA . SER A 1 68 ? -13.711 5.698 -4.302 1.00 98.56 68 SER A CA 1
ATOM 546 C C . SER A 1 68 ? -15.131 5.538 -4.852 1.00 98.56 68 SER A C 1
ATOM 548 O O . SER A 1 68 ? -15.911 4.695 -4.418 1.00 98.56 68 SER A O 1
ATOM 550 N N . THR A 1 69 ? -15.445 6.326 -5.876 1.00 98.31 69 THR A N 1
ATOM 551 C CA . THR A 1 69 ? -16.724 6.315 -6.605 1.00 98.31 69 THR A CA 1
ATOM 552 C C . THR A 1 69 ? -16.547 6.093 -8.108 1.00 98.31 69 THR A C 1
ATOM 554 O O . THR A 1 69 ? -17.530 6.034 -8.843 1.00 98.31 69 THR A O 1
ATOM 557 N N . TYR A 1 70 ? -15.307 5.964 -8.587 1.00 98.56 70 TYR A N 1
ATOM 558 C CA . TYR A 1 70 ? -14.983 5.790 -9.999 1.00 98.56 70 TYR A CA 1
ATOM 559 C C . TYR A 1 70 ? -15.281 4.351 -10.473 1.00 98.56 70 TYR A C 1
ATOM 561 O O . TYR A 1 70 ? -14.552 3.431 -10.093 1.00 98.56 70 TYR A O 1
ATOM 569 N N . PRO A 1 71 ? -16.298 4.118 -11.331 1.00 98.50 71 PRO A N 1
ATOM 570 C CA . PRO A 1 71 ? -16.782 2.762 -11.613 1.00 98.50 71 PRO A CA 1
ATOM 571 C C . PRO A 1 71 ? -15.733 1.790 -12.182 1.00 98.50 71 PRO A C 1
ATOM 573 O O . PRO A 1 71 ? -15.658 0.668 -11.689 1.00 98.50 71 PRO A O 1
ATOM 576 N N . PRO A 1 72 ? -14.858 2.179 -13.134 1.00 98.62 72 PRO A N 1
ATOM 577 C CA . PRO A 1 72 ? -13.813 1.283 -13.633 1.00 98.62 72 PRO A CA 1
ATOM 578 C C . PRO A 1 72 ? -12.834 0.805 -12.554 1.00 98.62 72 PRO A C 1
ATOM 580 O O . PRO A 1 72 ? -12.349 -0.321 -12.619 1.00 98.62 72 PRO A O 1
ATOM 583 N N . LEU A 1 73 ? -12.548 1.639 -11.548 1.00 98.69 73 LEU A N 1
ATOM 584 C CA . LEU A 1 73 ? -11.723 1.243 -10.405 1.00 98.69 73 LEU A CA 1
ATOM 585 C C . LEU A 1 73 ? -12.457 0.240 -9.508 1.00 98.69 73 LEU A C 1
ATOM 587 O O . LEU A 1 73 ? -11.858 -0.737 -9.068 1.00 98.69 73 LEU A O 1
ATOM 591 N N . LEU A 1 74 ? -13.753 0.456 -9.277 1.00 98.62 74 LEU A N 1
ATOM 592 C CA . LEU A 1 74 ? -14.576 -0.463 -8.492 1.00 98.62 74 LEU A CA 1
ATOM 593 C C . LEU A 1 74 ? -14.704 -1.833 -9.170 1.00 98.62 74 LEU A C 1
ATOM 595 O O . LEU A 1 74 ? -14.637 -2.851 -8.489 1.00 98.62 74 LEU A O 1
ATOM 599 N N . GLU A 1 75 ? -14.826 -1.876 -10.500 1.00 98.56 75 GLU A N 1
ATOM 600 C CA . GLU A 1 75 ? -14.772 -3.137 -11.250 1.00 98.56 75 GLU A CA 1
ATOM 601 C C . GLU A 1 75 ? -13.393 -3.798 -11.150 1.00 98.56 75 GLU A C 1
ATOM 603 O O . GLU A 1 75 ? -13.308 -5.001 -10.911 1.00 98.56 75 GLU A O 1
ATOM 608 N N . TYR A 1 76 ? -12.308 -3.022 -11.250 1.00 98.62 76 TYR A N 1
ATOM 609 C CA . TYR A 1 76 ? -10.950 -3.544 -11.085 1.00 98.62 76 TYR A CA 1
ATOM 610 C C . TYR A 1 76 ? -10.738 -4.205 -9.715 1.00 98.62 76 TYR A C 1
ATOM 612 O O . TYR A 1 76 ? -10.176 -5.302 -9.653 1.00 98.62 76 TYR A O 1
ATOM 620 N N . TYR A 1 77 ? -11.232 -3.596 -8.632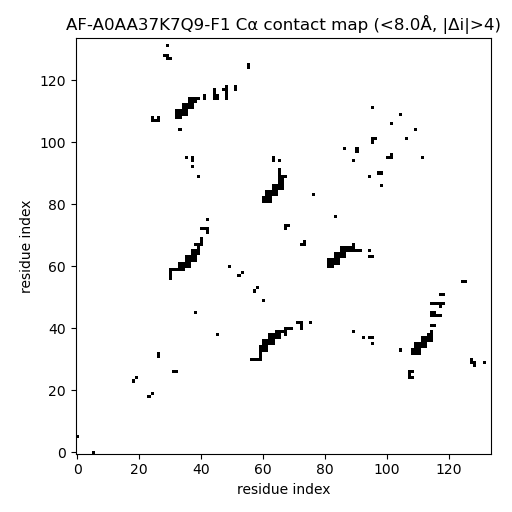 1.00 98.62 77 TYR A N 1
ATOM 621 C CA . TYR A 1 77 ? -11.118 -4.153 -7.279 1.00 98.62 77 TYR A CA 1
ATOM 622 C C . TYR A 1 77 ? -11.783 -5.522 -7.112 1.00 98.62 77 TYR A C 1
ATOM 624 O O . TYR A 1 77 ? -11.341 -6.301 -6.275 1.00 98.62 77 TYR A O 1
ATOM 632 N N . LYS A 1 78 ? -12.802 -5.854 -7.913 1.00 98.12 78 LYS A N 1
ATOM 633 C CA . LYS A 1 78 ? -13.450 -7.176 -7.859 1.00 98.12 78 LYS A CA 1
ATOM 634 C C . LYS A 1 78 ? -12.554 -8.299 -8.381 1.00 98.12 78 LYS A C 1
ATOM 636 O O . LYS A 1 78 ? -12.792 -9.459 -8.065 1.00 98.12 78 LYS A O 1
ATOM 641 N N . THR A 1 79 ? -11.572 -7.963 -9.216 1.00 97.38 79 THR A N 1
ATOM 642 C CA . THR A 1 79 ? -10.748 -8.939 -9.947 1.00 97.38 79 THR A CA 1
ATOM 643 C C . THR A 1 79 ? -9.265 -8.879 -9.604 1.00 97.38 79 THR A C 1
ATOM 645 O O . THR A 1 79 ? -8.516 -9.762 -10.017 1.00 97.38 79 THR A O 1
ATOM 648 N N . CYS A 1 80 ? -8.807 -7.832 -8.912 1.00 97.06 80 CYS A N 1
ATOM 649 C CA . CYS A 1 80 ? -7.388 -7.664 -8.631 1.00 97.06 80 CYS A CA 1
ATOM 650 C C . CYS A 1 80 ? -6.895 -8.699 -7.597 1.00 97.06 80 CYS A C 1
ATOM 652 O O . CYS A 1 80 ? -7.666 -9.157 -6.755 1.00 97.06 80 CYS A O 1
ATOM 654 N N . PRO A 1 81 ? -5.604 -9.074 -7.631 1.00 97.31 81 PRO A N 1
ATOM 655 C CA . PRO A 1 81 ? -5.054 -10.092 -6.732 1.00 97.31 81 PRO A CA 1
ATOM 656 C C . PRO A 1 81 ? -4.719 -9.552 -5.330 1.00 97.31 81 PRO A C 1
ATOM 658 O O . PRO A 1 81 ? -4.178 -10.282 -4.503 1.00 97.31 81 PRO A O 1
ATOM 661 N N . PHE A 1 82 ? -4.984 -8.270 -5.063 1.00 98.38 82 PHE A N 1
ATOM 662 C CA . PHE A 1 82 ? -4.589 -7.592 -3.831 1.00 98.38 82 PHE A CA 1
ATOM 663 C C . PHE A 1 82 ? -5.735 -7.558 -2.827 1.00 98.38 82 PHE A C 1
ATOM 665 O O . PHE A 1 82 ? -6.905 -7.460 -3.189 1.00 98.38 82 PHE A O 1
ATOM 672 N N . THR A 1 83 ? -5.400 -7.560 -1.538 1.00 98.50 83 THR A N 1
ATOM 673 C CA . THR A 1 83 ? -6.404 -7.302 -0.501 1.00 98.50 83 THR A CA 1
ATOM 674 C C . THR A 1 83 ? -6.770 -5.818 -0.510 1.00 98.50 83 THR A C 1
ATOM 676 O O . THR A 1 83 ? -5.905 -4.966 -0.291 1.00 98.50 83 THR A O 1
ATOM 679 N N . VAL A 1 84 ? -8.051 -5.518 -0.732 1.00 98.62 84 VAL A N 1
ATOM 680 C CA . VAL A 1 84 ? -8.594 -4.154 -0.727 1.00 98.62 84 VAL A CA 1
ATOM 681 C C . VAL A 1 84 ? -9.387 -3.915 0.558 1.00 98.62 84 VAL A C 1
ATOM 683 O O . VAL A 1 84 ? -10.316 -4.656 0.877 1.00 98.62 84 VAL A O 1
ATOM 686 N N . PHE A 1 85 ? -9.036 -2.869 1.302 1.00 98.50 85 PHE A N 1
ATOM 687 C CA . PHE A 1 85 ? -9.817 -2.375 2.432 1.00 98.50 85 PHE A CA 1
ATOM 688 C C . PHE A 1 85 ? -10.628 -1.160 1.997 1.00 98.50 85 PHE A C 1
ATOM 690 O O . PHE A 1 85 ? -10.063 -0.095 1.757 1.00 98.50 85 PHE A O 1
ATOM 697 N N . HIS A 1 86 ? -11.948 -1.310 1.929 1.00 98.38 86 HIS A N 1
ATOM 698 C CA . HIS A 1 86 ? -12.853 -0.211 1.607 1.00 98.38 86 HIS A CA 1
ATOM 699 C C . HIS A 1 86 ? -13.173 0.614 2.851 1.00 98.38 86 HIS A C 1
ATOM 701 O O . HIS A 1 86 ? -13.675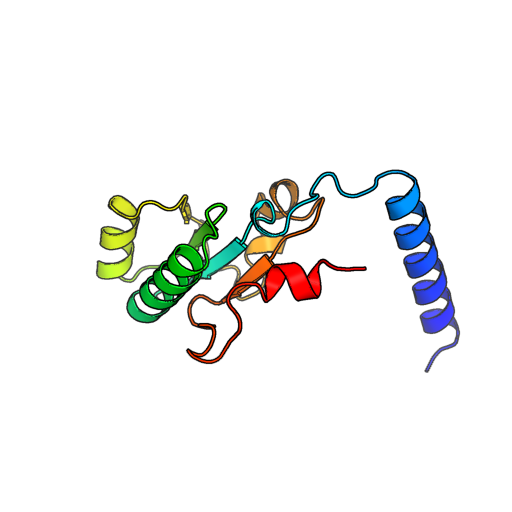 0.092 3.850 1.00 98.38 86 HIS A O 1
ATOM 707 N N . LEU A 1 87 ? -12.886 1.911 2.790 1.00 98.00 87 LEU A N 1
ATOM 708 C CA . LEU A 1 87 ? -13.313 2.871 3.797 1.00 98.00 87 LEU A CA 1
ATOM 709 C C . LEU A 1 87 ? -14.713 3.393 3.478 1.00 98.00 87 LEU A C 1
ATOM 711 O O . LEU A 1 87 ? -15.058 3.641 2.327 1.00 98.00 87 LEU A O 1
ATOM 715 N N . ASN A 1 88 ? -15.501 3.624 4.527 1.00 96.75 88 ASN A N 1
ATOM 716 C CA . ASN A 1 88 ? -16.867 4.143 4.399 1.00 96.75 88 ASN A CA 1
ATOM 717 C C . ASN A 1 88 ? -16.914 5.636 4.033 1.00 96.75 88 ASN A C 1
ATOM 719 O O . ASN A 1 88 ? -17.964 6.146 3.656 1.00 96.75 88 ASN A O 1
ATOM 723 N N . GLN A 1 89 ? -15.798 6.349 4.192 1.00 97.25 89 GLN A N 1
ATOM 724 C CA . GLN A 1 89 ? -15.671 7.766 3.875 1.00 97.25 89 GLN A CA 1
ATOM 725 C C . GLN A 1 89 ? -14.237 8.087 3.460 1.00 97.25 89 GLN A C 1
ATOM 727 O O . GLN A 1 89 ? -13.305 7.367 3.822 1.00 97.25 89 GLN A O 1
ATOM 732 N N . ASN A 1 90 ? -14.066 9.197 2.747 1.00 97.88 90 ASN A N 1
ATOM 733 C CA . ASN A 1 90 ? -12.747 9.690 2.389 1.00 97.88 90 ASN A CA 1
ATOM 734 C C . ASN A 1 90 ? -12.085 10.338 3.622 1.00 97.88 90 ASN A C 1
ATOM 736 O O . ASN A 1 90 ? -12.536 11.370 4.116 1.00 97.88 90 ASN A O 1
ATOM 740 N N . LEU A 1 91 ? -11.020 9.712 4.123 1.00 97.69 91 LEU A N 1
ATOM 741 C CA . LEU A 1 91 ? -10.199 10.143 5.262 1.00 97.69 91 LEU A CA 1
ATOM 742 C C . LEU A 1 91 ? -8.935 10.918 4.826 1.00 97.69 91 LEU A C 1
ATOM 744 O O . LEU A 1 91 ? -8.049 11.203 5.637 1.00 97.69 91 LEU A O 1
ATOM 748 N N . GLY A 1 92 ? -8.827 11.250 3.537 1.00 97.00 92 GLY A N 1
ATOM 749 C CA . GLY A 1 92 ? -7.707 11.981 2.951 1.00 97.00 92 GLY A CA 1
ATOM 750 C C . GLY A 1 92 ? -6.376 11.233 3.051 1.00 97.00 92 GLY A C 1
ATOM 751 O O . GLY A 1 92 ? -6.327 10.005 3.124 1.00 97.00 92 GLY A O 1
ATOM 752 N N . PHE A 1 93 ? -5.270 11.978 3.083 1.00 95.25 93 PHE A N 1
ATOM 753 C CA . PHE A 1 93 ? -3.920 11.407 3.182 1.00 95.25 93 PHE A CA 1
ATOM 754 C C . PHE A 1 93 ? -3.682 10.638 4.491 1.00 95.25 93 PHE A C 1
ATOM 756 O O . PHE A 1 93 ? -2.769 9.819 4.565 1.00 95.25 93 PHE A O 1
ATOM 763 N N . LYS A 1 94 ? -4.510 10.857 5.523 1.00 96.06 94 LYS A N 1
ATOM 764 C CA . LYS A 1 94 ? -4.389 10.181 6.821 1.00 96.06 94 LYS A CA 1
ATOM 765 C C . LYS A 1 94 ? -5.188 8.883 6.932 1.00 96.06 94 LYS A C 1
ATOM 767 O O . LYS A 1 94 ? -5.303 8.343 8.031 1.00 96.06 94 LYS A O 1
ATOM 772 N N . ALA A 1 95 ? -5.723 8.375 5.825 1.00 97.56 95 ALA A N 1
ATOM 773 C CA . ALA A 1 95 ? -6.627 7.232 5.802 1.00 97.56 95 ALA A CA 1
ATOM 774 C C . ALA A 1 95 ? -6.143 6.021 6.614 1.00 97.56 95 ALA A C 1
ATOM 776 O O . ALA A 1 95 ? -6.929 5.422 7.349 1.00 97.56 95 ALA A O 1
ATOM 777 N N . LEU A 1 96 ? -4.849 5.690 6.566 1.00 98.12 96 LEU A N 1
ATOM 778 C CA . LEU A 1 96 ? -4.306 4.592 7.370 1.00 98.12 96 LEU A CA 1
ATOM 779 C C . LEU A 1 96 ? -4.427 4.844 8.883 1.00 98.12 96 LEU A C 1
ATOM 781 O O . LEU A 1 96 ? -4.842 3.953 9.621 1.00 98.12 96 LEU A O 1
ATOM 785 N N . TRP A 1 97 ? -4.093 6.047 9.353 1.00 97.75 97 TRP A N 1
ATOM 786 C CA . TRP A 1 97 ? -4.051 6.353 10.787 1.00 97.75 97 TRP A CA 1
ATOM 787 C C . TRP A 1 97 ? -5.415 6.702 11.388 1.00 97.75 97 TRP A C 1
ATOM 789 O O . TRP A 1 97 ? -5.618 6.459 12.577 1.00 97.75 97 TRP A O 1
ATOM 799 N N . GLU A 1 98 ? -6.326 7.257 10.588 1.00 96.94 98 GLU A N 1
ATOM 800 C CA . GLU A 1 98 ? -7.697 7.592 11.007 1.00 96.94 98 GLU A CA 1
ATOM 801 C C . GLU A 1 98 ? -8.661 6.400 10.863 1.00 96.94 98 GLU A C 1
ATOM 803 O O . GLU A 1 98 ? -9.787 6.439 11.356 1.00 96.94 98 GLU A O 1
ATOM 808 N N . SER A 1 99 ? -8.233 5.317 10.207 1.00 96.12 99 SER A N 1
ATOM 809 C CA . SER A 1 99 ? -9.012 4.082 10.109 1.00 96.12 99 SER A CA 1
ATOM 810 C C . SER A 1 99 ? -8.632 3.066 11.198 1.00 96.12 99 SER A C 1
ATOM 812 O O . SER A 1 99 ? -7.540 3.119 11.777 1.00 96.12 99 SER A O 1
ATOM 814 N N . PRO A 1 100 ? -9.489 2.058 11.458 1.00 94.81 100 PRO A N 1
ATOM 815 C CA . PRO A 1 100 ? -9.154 0.953 12.358 1.00 94.81 100 PRO A CA 1
ATOM 816 C C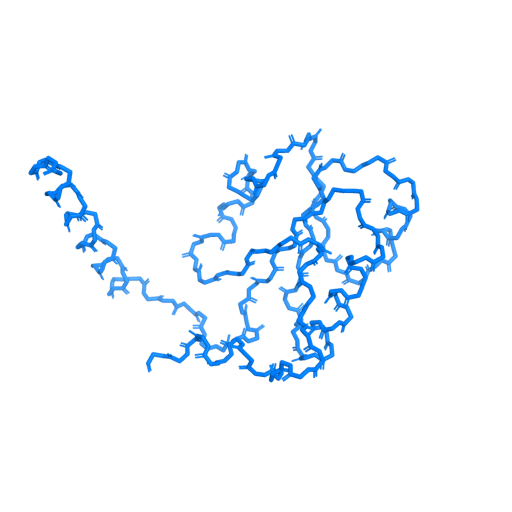 . PRO A 1 100 ? -7.895 0.165 11.949 1.00 94.81 100 PRO A C 1
ATOM 818 O O . PRO A 1 100 ? -7.310 -0.531 12.782 1.00 94.81 100 PRO A O 1
ATOM 821 N N . LEU A 1 101 ? -7.453 0.291 10.691 1.00 96.69 101 LEU A N 1
ATOM 822 C CA . LEU A 1 101 ? -6.290 -0.410 10.143 1.00 96.69 101 LEU A CA 1
ATOM 823 C C . LEU A 1 101 ? -4.966 0.042 10.757 1.00 96.69 101 LEU A C 1
ATOM 825 O O . LEU A 1 101 ? -4.010 -0.736 10.742 1.00 96.69 101 LEU A O 1
ATOM 829 N N . LYS A 1 102 ? -4.916 1.225 11.384 1.00 96.88 102 LYS A N 1
ATOM 830 C CA . LYS A 1 102 ? -3.764 1.667 12.181 1.00 96.88 102 LYS A CA 1
ATOM 831 C C . LYS A 1 102 ? -3.291 0.583 13.151 1.00 96.88 102 LYS A C 1
ATOM 833 O O . LYS A 1 102 ? -2.098 0.321 13.252 1.00 96.88 102 LYS A O 1
ATOM 838 N N . LYS A 1 103 ? -4.228 -0.078 13.842 1.00 93.88 103 LYS A N 1
ATOM 839 C CA . LYS A 1 103 ? -3.909 -1.133 14.820 1.00 93.88 103 LYS A CA 1
ATOM 840 C C . LYS A 1 103 ? -3.332 -2.392 14.177 1.00 93.88 103 LYS A C 1
ATOM 842 O O . LYS A 1 103 ? -2.682 -3.162 14.871 1.00 93.88 103 LYS A O 1
ATOM 847 N N . ARG A 1 104 ? -3.606 -2.620 12.891 1.00 95.25 104 ARG A N 1
ATOM 848 C CA . ARG A 1 104 ? -3.128 -3.783 12.141 1.00 95.25 104 ARG A CA 1
ATOM 849 C C . ARG A 1 104 ? -1.734 -3.549 11.570 1.00 95.25 104 ARG A C 1
ATOM 851 O O . ARG A 1 104 ? -0.904 -4.441 11.667 1.00 95.25 104 ARG A O 1
ATOM 858 N N . PHE A 1 105 ? -1.490 -2.380 10.980 1.00 96.56 105 PHE A N 1
ATOM 859 C CA . PHE A 1 105 ? -0.271 -2.139 10.201 1.00 96.56 105 PHE A CA 1
ATOM 860 C C . PHE A 1 105 ? 0.793 -1.311 10.925 1.00 96.56 105 PHE A C 1
ATOM 862 O O . PHE A 1 105 ? 1.967 -1.470 10.634 1.00 96.56 105 PHE A O 1
ATOM 869 N N . CYS A 1 106 ? 0.429 -0.448 11.878 1.00 94.88 106 CYS A N 1
ATOM 870 C CA . CYS A 1 106 ? 1.364 0.545 12.425 1.00 94.88 106 CYS A CA 1
ATOM 871 C C . CYS A 1 106 ? 2.080 0.116 13.720 1.00 94.88 106 CYS A C 1
ATOM 873 O O . CYS A 1 106 ? 2.585 0.978 14.442 1.00 94.88 106 CYS A O 1
ATOM 875 N N . ASN A 1 107 ? 2.088 -1.180 14.053 1.00 90.38 107 ASN A N 1
ATOM 876 C CA . ASN A 1 107 ? 2.753 -1.684 15.264 1.00 90.38 107 ASN A CA 1
ATOM 877 C C . ASN A 1 107 ? 4.212 -2.104 15.033 1.00 90.38 107 ASN A C 1
ATOM 879 O O . ASN A 1 107 ? 4.962 -2.173 16.005 1.00 90.38 107 ASN A O 1
ATOM 883 N N . ASP A 1 108 ? 4.594 -2.343 13.780 1.00 92.50 108 ASP A N 1
ATOM 884 C CA . ASP A 1 108 ? 5.940 -2.721 13.334 1.00 92.50 108 ASP A CA 1
ATOM 885 C C . ASP A 1 108 ? 6.298 -1.907 12.067 1.00 92.50 108 ASP A C 1
ATOM 887 O O . ASP A 1 108 ? 5.590 -0.942 11.763 1.00 92.50 108 ASP A O 1
ATOM 891 N N . TYR A 1 109 ? 7.362 -2.241 11.332 1.00 94.56 109 TYR A N 1
ATOM 892 C CA . TYR A 1 109 ? 7.666 -1.625 10.041 1.00 94.56 109 TYR A CA 1
ATOM 893 C C . TYR A 1 109 ? 6.492 -1.767 9.069 1.00 94.56 109 TYR A C 1
ATOM 895 O O . TYR A 1 109 ? 5.886 -2.828 8.928 1.00 94.56 109 TYR A O 1
ATOM 903 N N . TYR A 1 110 ? 6.187 -0.678 8.372 1.00 97.06 110 TYR A N 1
ATOM 904 C CA . TYR A 1 110 ? 5.208 -0.630 7.296 1.00 97.06 110 TYR A CA 1
ATOM 905 C C . TYR A 1 110 ? 5.619 0.445 6.300 1.00 97.06 110 TYR A C 1
ATOM 907 O O . TYR A 1 110 ? 6.294 1.416 6.648 1.00 97.06 110 TYR A O 1
ATOM 915 N N . ILE A 1 111 ? 5.163 0.291 5.066 1.00 97.81 111 ILE A N 1
ATOM 916 C CA . ILE A 1 111 ? 5.293 1.298 4.021 1.00 97.81 111 ILE A CA 1
ATOM 917 C C . ILE A 1 111 ? 3.902 1.838 3.742 1.00 97.81 111 ILE A C 1
ATOM 919 O O . ILE A 1 111 ? 2.954 1.081 3.549 1.00 97.81 111 ILE A O 1
ATOM 923 N N . TYR A 1 112 ? 3.781 3.157 3.723 1.00 98.25 112 TYR A N 1
ATOM 924 C CA . TYR A 1 112 ? 2.558 3.843 3.342 1.00 98.25 112 TYR A CA 1
ATOM 925 C C . TYR A 1 112 ? 2.865 4.768 2.175 1.00 98.25 112 TYR A C 1
ATOM 927 O O . TYR A 1 112 ? 3.794 5.570 2.256 1.00 98.25 112 TYR A O 1
ATOM 935 N N . THR A 1 113 ? 2.117 4.621 1.087 1.00 98.06 113 THR A N 1
ATOM 936 C CA . THR A 1 113 ? 2.369 5.349 -0.157 1.00 98.06 113 THR A CA 1
ATOM 937 C C . THR A 1 113 ? 1.065 5.737 -0.844 1.00 98.06 113 THR A C 1
ATOM 939 O O . THR A 1 113 ? 0.033 5.087 -0.652 1.00 98.06 113 THR A O 1
ATOM 942 N N . ASP A 1 114 ? 1.113 6.788 -1.656 1.00 97.75 114 ASP A N 1
ATOM 943 C CA . ASP A 1 114 ? 0.001 7.160 -2.522 1.00 97.75 114 ASP A CA 1
ATOM 944 C C . ASP A 1 114 ? -0.013 6.282 -3.784 1.00 97.75 114 ASP A C 1
ATOM 946 O O . ASP A 1 114 ? 1.012 5.776 -4.248 1.00 97.75 114 ASP A O 1
ATOM 950 N N . SER A 1 115 ? -1.200 6.101 -4.363 1.00 97.75 115 SER A N 1
ATOM 951 C CA . SER A 1 115 ? -1.436 5.292 -5.573 1.00 97.75 115 SER A CA 1
ATOM 952 C C . SER A 1 115 ? -0.753 5.782 -6.864 1.00 97.75 115 SER A C 1
ATOM 954 O O . SER A 1 115 ? -0.949 5.182 -7.922 1.00 97.75 115 SER A O 1
ATOM 956 N N . ASP A 1 116 ? -0.005 6.882 -6.822 1.00 96.81 116 ASP A N 1
ATOM 957 C CA . ASP A 1 116 ? 0.679 7.508 -7.958 1.00 96.81 116 ASP A CA 1
ATOM 958 C C . ASP A 1 116 ? 2.180 7.760 -7.735 1.00 96.81 116 ASP A C 1
ATOM 960 O O . ASP A 1 116 ? 2.822 8.429 -8.546 1.00 96.81 116 ASP A O 1
ATOM 964 N N . VAL A 1 117 ? 2.778 7.131 -6.718 1.00 96.62 117 VAL A N 1
ATOM 965 C CA . VAL A 1 117 ? 4.226 7.183 -6.451 1.00 96.62 117 VAL A CA 1
ATOM 966 C C . VAL A 1 117 ? 4.918 5.935 -7.005 1.00 96.62 117 VAL A C 1
ATOM 968 O O . VAL A 1 117 ? 5.289 5.024 -6.266 1.00 96.62 117 VAL A O 1
ATOM 971 N N . ILE A 1 118 ? 5.063 5.866 -8.329 1.00 96.31 118 ILE A N 1
ATOM 972 C CA . ILE A 1 118 ? 5.719 4.743 -9.013 1.00 96.31 118 ILE A CA 1
ATOM 973 C C . ILE A 1 118 ? 7.250 4.900 -8.932 1.00 96.31 118 ILE A C 1
ATOM 975 O O . ILE A 1 118 ? 7.760 5.960 -9.303 1.00 96.31 118 ILE A O 1
ATOM 979 N N . PRO A 1 119 ? 8.007 3.870 -8.500 1.00 94.00 119 PRO A N 1
ATOM 980 C CA . PRO A 1 119 ? 9.464 3.873 -8.618 1.00 94.00 119 PRO A CA 1
ATOM 981 C C . PRO A 1 119 ? 9.909 4.038 -10.076 1.00 94.00 119 PRO A C 1
ATOM 983 O O . PRO A 1 119 ? 9.413 3.336 -10.955 1.00 94.00 119 PRO A O 1
ATOM 986 N N . SER A 1 120 ? 10.857 4.941 -10.337 1.00 93.00 120 SER A N 1
ATOM 987 C CA . SER A 1 120 ? 11.425 5.126 -11.678 1.00 93.00 120 SER A CA 1
ATOM 988 C C . SER A 1 120 ? 12.099 3.850 -12.195 1.00 93.00 120 SER A C 1
ATOM 990 O O . SER A 1 120 ? 12.649 3.087 -11.406 1.00 93.00 120 SER A O 1
ATOM 992 N N . ASP A 1 121 ? 12.180 3.675 -13.516 1.00 90.12 121 ASP A N 1
ATOM 993 C CA . ASP A 1 121 ? 12.779 2.480 -14.145 1.00 90.12 121 ASP A CA 1
ATOM 994 C C . ASP A 1 121 ? 14.245 2.224 -13.751 1.00 90.12 121 ASP A C 1
ATOM 996 O O . ASP A 1 121 ? 14.715 1.089 -13.763 1.00 90.12 121 ASP A O 1
ATOM 1000 N N . TYR A 1 122 ? 14.978 3.280 -13.391 1.00 92.50 122 TYR A N 1
ATOM 1001 C CA . TYR A 1 122 ? 16.364 3.198 -12.919 1.00 92.50 122 TYR A CA 1
ATOM 1002 C C . TYR A 1 122 ? 16.483 2.974 -11.401 1.00 92.50 122 TYR A C 1
ATOM 1004 O O . TYR A 1 122 ? 17.597 2.906 -10.880 1.00 92.50 122 TYR A O 1
ATOM 1012 N N . CYS A 1 123 ? 15.368 2.906 -10.670 1.00 92.44 123 CYS A N 1
ATOM 1013 C CA . CYS A 1 123 ? 15.368 2.635 -9.238 1.00 92.44 123 CYS A CA 1
ATOM 1014 C C . CYS A 1 123 ? 15.801 1.176 -8.991 1.00 92.44 123 CYS A C 1
ATOM 1016 O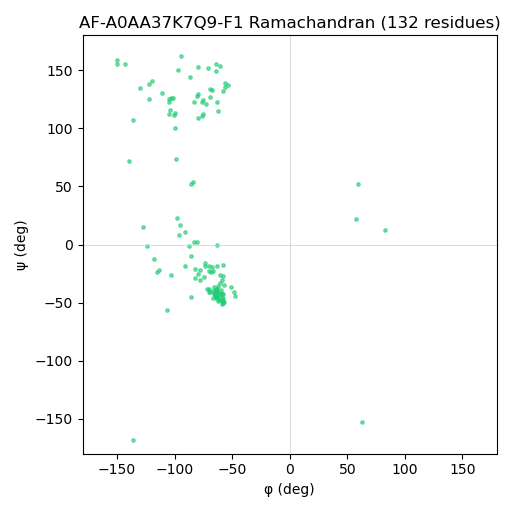 O . CYS A 1 123 ? 15.214 0.261 -9.579 1.00 92.44 123 CYS A O 1
ATOM 1018 N N . PRO A 1 124 ? 16.815 0.925 -8.139 1.00 92.88 124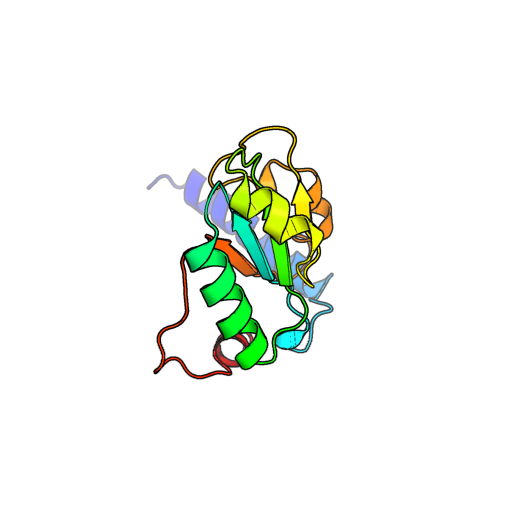 PRO A N 1
ATOM 1019 C CA . PRO A 1 124 ? 17.224 -0.434 -7.789 1.00 92.88 124 PRO A CA 1
ATOM 1020 C C . PRO A 1 124 ? 16.052 -1.235 -7.221 1.00 92.88 124 PRO A C 1
ATOM 1022 O O . PRO A 1 124 ? 15.282 -0.702 -6.435 1.00 92.88 124 PRO A O 1
ATOM 1025 N N . LYS A 1 125 ? 15.905 -2.515 -7.583 1.00 91.69 125 LYS A N 1
ATOM 1026 C CA . LYS A 1 125 ? 14.750 -3.340 -7.157 1.00 91.69 125 LYS A CA 1
ATOM 1027 C C . LYS A 1 125 ? 14.755 -3.691 -5.661 1.00 91.69 125 LYS A C 1
ATOM 1029 O O . LYS A 1 125 ? 13.714 -4.056 -5.114 1.00 91.69 125 LYS A O 1
ATOM 1034 N N . ASP A 1 126 ? 15.911 -3.570 -5.024 1.00 90.88 126 ASP A N 1
ATOM 1035 C CA . ASP A 1 126 ? 16.209 -3.830 -3.613 1.00 90.88 126 ASP A CA 1
ATOM 1036 C C . ASP A 1 126 ? 16.203 -2.542 -2.767 1.00 90.88 126 ASP A C 1
ATOM 1038 O O . ASP A 1 126 ? 16.812 -2.467 -1.702 1.00 90.88 126 ASP A O 1
ATOM 1042 N N . PHE A 1 127 ? 15.518 -1.491 -3.228 1.00 91.62 127 PHE A N 1
ATOM 1043 C CA . PHE A 1 127 ? 15.484 -0.205 -2.529 1.00 91.62 127 PHE A CA 1
ATOM 1044 C C . PHE A 1 127 ? 14.960 -0.305 -1.084 1.00 91.62 127 PHE A C 1
ATOM 1046 O O . PHE A 1 127 ? 15.456 0.402 -0.210 1.00 91.62 127 PHE A O 1
ATOM 1053 N N . ILE A 1 128 ? 14.003 -1.198 -0.802 1.00 93.50 128 ILE A N 1
ATOM 1054 C CA . ILE A 1 128 ? 13.500 -1.409 0.567 1.00 93.50 128 ILE A CA 1
ATOM 1055 C C . ILE A 1 128 ? 14.554 -2.126 1.416 1.00 93.50 128 ILE A C 1
ATOM 1057 O O . ILE A 1 128 ? 14.749 -1.752 2.569 1.00 93.50 128 ILE A O 1
ATOM 1061 N N . ASP A 1 129 ? 15.294 -3.080 0.846 1.00 92.50 129 ASP A N 1
ATOM 1062 C CA . ASP A 1 129 ? 16.426 -3.725 1.516 1.00 92.50 129 ASP A CA 1
ATOM 1063 C C . ASP A 1 129 ? 17.502 -2.705 1.906 1.00 92.50 129 ASP A C 1
ATOM 1065 O O . ASP A 1 129 ? 18.066 -2.779 2.996 1.00 92.50 129 ASP A O 1
ATOM 1069 N N . TYR A 1 130 ? 17.768 -1.719 1.044 1.00 91.62 130 TYR A N 1
ATOM 1070 C CA . TYR A 1 130 ? 18.685 -0.623 1.356 1.00 91.62 130 TYR A CA 1
ATOM 1071 C C . TYR A 1 130 ? 18.188 0.241 2.525 1.00 91.62 130 TYR A C 1
ATOM 1073 O O . TYR A 1 130 ? 18.993 0.629 3.366 1.00 91.62 130 TYR A O 1
ATOM 1081 N N . PHE A 1 131 ? 16.883 0.518 2.609 1.00 90.50 131 PHE A N 1
ATOM 1082 C CA . PHE A 1 131 ? 16.303 1.298 3.711 1.00 90.50 131 PHE A CA 1
ATOM 1083 C C . PHE A 1 131 ? 16.193 0.528 5.029 1.00 90.50 131 PHE A C 1
ATOM 1085 O O . PHE A 1 131 ? 16.206 1.151 6.087 1.00 90.50 131 PHE A O 1
ATOM 1092 N N . LEU A 1 132 ? 16.060 -0.799 4.973 1.00 89.56 132 LEU A N 1
ATOM 1093 C CA . LEU A 1 132 ? 15.954 -1.648 6.160 1.00 89.56 132 LEU A CA 1
ATOM 1094 C C . LEU A 1 132 ? 17.318 -1.924 6.812 1.00 89.56 132 LEU A C 1
ATOM 1096 O O . LEU A 1 132 ? 17.378 -2.217 8.005 1.00 89.56 132 LEU A O 1
ATOM 1100 N N . LYS A 1 133 ? 18.414 -1.858 6.045 1.00 79.81 133 LYS A N 1
ATOM 1101 C CA . LYS A 1 133 ? 19.768 -2.058 6.574 1.00 79.81 133 LYS A CA 1
ATOM 1102 C C . LYS A 1 133 ? 20.100 -0.983 7.615 1.00 79.81 133 LYS A C 1
ATOM 1104 O O . LYS A 1 133 ? 20.209 0.193 7.279 1.00 79.81 133 LYS A O 1
ATOM 1109 N N . ASN A 1 134 ? 20.285 -1.434 8.855 1.00 57.12 134 ASN A N 1
ATOM 1110 C CA . ASN A 1 134 ? 20.915 -0.681 9.941 1.00 57.12 134 ASN A CA 1
ATOM 1111 C C . ASN A 1 134 ? 22.439 -0.696 9.799 1.00 57.12 134 ASN A C 1
ATOM 1113 O O . ASN A 1 134 ? 22.985 -1.798 9.550 1.00 57.12 134 ASN A O 1
#

InterPro domains:
  IPR029044 Nucleotide-diphospho-sugar transferases [SSF53448] (33-133)